Protein AF-A0A951HLA4-F1 (afdb_monomer)

Radius of gyration: 20.15 Å; Cα contacts (8 Å, |Δi|>4): 108; chains: 1; bounding box: 54×38×59 Å

Structure (mmCIF, N/CA/C/O backbone):
data_AF-A0A951HLA4-F1
#
_entry.id   AF-A0A951HLA4-F1
#
loop_
_atom_site.group_PDB
_atom_site.id
_atom_site.type_symbol
_atom_site.label_atom_id
_atom_site.label_alt_id
_atom_site.label_comp_id
_atom_site.label_asym_id
_atom_site.label_entity_id
_atom_site.label_seq_id
_atom_site.pdbx_PDB_ins_code
_atom_site.Cartn_x
_atom_site.Cartn_y
_atom_site.Cartn_z
_atom_site.occupancy
_atom_site.B_iso_or_equiv
_atom_site.auth_seq_id
_atom_site.auth_comp_id
_atom_site.auth_as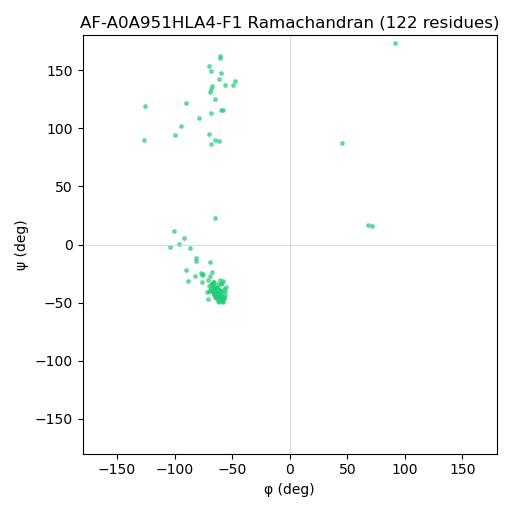ym_id
_atom_site.auth_atom_id
_atom_site.pdbx_PDB_model_num
ATOM 1 N N . MET A 1 1 ? 41.192 -30.508 39.787 1.00 38.50 1 MET A N 1
ATOM 2 C CA . MET A 1 1 ? 39.768 -30.824 39.554 1.00 38.50 1 MET A CA 1
ATOM 3 C C . MET A 1 1 ? 39.017 -29.510 39.496 1.00 38.50 1 MET A C 1
ATOM 5 O O . MET A 1 1 ? 39.156 -28.707 40.408 1.00 38.50 1 MET A O 1
ATOM 9 N N . VAL A 1 2 ? 38.355 -29.254 38.372 1.00 39.84 2 VAL A N 1
ATOM 10 C CA . VAL A 1 2 ? 37.616 -28.022 38.082 1.00 39.84 2 VAL A CA 1
ATOM 11 C C . VAL A 1 2 ? 36.183 -28.221 38.563 1.00 39.84 2 VAL A C 1
ATOM 13 O O . VAL A 1 2 ? 35.523 -29.140 38.092 1.00 39.84 2 VAL A O 1
ATOM 16 N N . SER A 1 3 ? 35.711 -27.364 39.465 1.00 41.06 3 SER A N 1
ATOM 17 C CA . SER A 1 3 ? 34.293 -27.267 39.817 1.00 41.06 3 SER A CA 1
ATOM 18 C C . SER A 1 3 ? 33.868 -25.813 39.666 1.00 41.06 3 SER A C 1
ATOM 20 O O . SER A 1 3 ? 34.002 -25.012 40.586 1.00 41.06 3 SER A O 1
ATOM 22 N N . ALA A 1 4 ? 33.404 -25.468 38.465 1.00 47.66 4 ALA A N 1
ATOM 23 C CA . ALA A 1 4 ? 32.672 -24.237 38.219 1.00 47.66 4 ALA A CA 1
ATOM 24 C C . ALA A 1 4 ? 31.231 -24.453 38.694 1.00 47.66 4 ALA A C 1
ATOM 26 O O . ALA A 1 4 ? 30.481 -25.230 38.104 1.00 47.66 4 ALA A O 1
ATOM 27 N N . ALA A 1 5 ? 30.869 -23.804 39.798 1.00 52.72 5 ALA A N 1
ATOM 28 C CA . ALA A 1 5 ? 29.489 -23.729 40.242 1.00 52.72 5 ALA A CA 1
ATOM 29 C C . ALA A 1 5 ? 28.693 -22.847 39.270 1.00 52.72 5 ALA A C 1
ATOM 31 O O . ALA A 1 5 ? 29.115 -21.754 38.892 1.00 52.72 5 ALA A O 1
ATOM 32 N N . VAL A 1 6 ? 27.551 -23.380 38.852 1.00 48.81 6 VAL A N 1
ATOM 33 C CA . VAL A 1 6 ? 26.593 -22.793 37.920 1.00 48.81 6 VAL A CA 1
ATOM 34 C C . VAL A 1 6 ? 26.077 -21.458 38.465 1.00 48.81 6 VAL A C 1
ATOM 36 O O . VAL A 1 6 ? 25.383 -21.414 39.479 1.00 48.81 6 VAL A O 1
ATOM 39 N N . LEU A 1 7 ? 26.384 -20.369 37.759 1.00 47.81 7 LEU A N 1
ATOM 40 C CA . LEU A 1 7 ? 25.666 -19.101 37.872 1.00 47.81 7 LEU A CA 1
ATOM 41 C C . LEU A 1 7 ? 24.268 -19.289 37.268 1.00 47.81 7 LEU A C 1
ATOM 43 O O . LEU A 1 7 ? 24.073 -19.175 36.059 1.00 47.81 7 LEU A O 1
ATOM 47 N N . LEU A 1 8 ? 23.288 -19.587 38.121 1.00 49.38 8 LEU A N 1
ATOM 48 C CA . LEU A 1 8 ? 21.872 -19.380 37.824 1.00 49.38 8 LEU A CA 1
ATOM 49 C C . LEU A 1 8 ? 21.629 -17.867 37.757 1.00 49.38 8 LEU A C 1
ATOM 51 O O . LEU A 1 8 ? 21.295 -17.232 38.756 1.00 49.38 8 LEU A O 1
ATOM 55 N N . ALA A 1 9 ? 21.847 -17.281 36.580 1.00 50.91 9 ALA A N 1
ATOM 56 C CA . ALA A 1 9 ? 21.386 -15.932 36.297 1.00 50.91 9 ALA A CA 1
ATOM 57 C C . ALA A 1 9 ? 19.842 -15.931 36.307 1.00 50.91 9 ALA A C 1
ATOM 59 O O . ALA A 1 9 ? 19.228 -16.731 35.591 1.00 50.91 9 ALA A O 1
ATOM 60 N N . PRO A 1 10 ? 19.197 -15.075 37.115 1.00 48.47 10 PRO A N 1
ATOM 61 C CA . PRO A 1 10 ? 17.752 -14.958 37.135 1.00 48.47 10 PRO A CA 1
ATOM 62 C C . PRO A 1 10 ? 17.283 -14.342 35.816 1.00 48.47 10 PRO A C 1
ATOM 64 O O . PRO A 1 10 ? 17.844 -13.355 35.354 1.00 48.47 10 PRO A O 1
ATOM 67 N N . GLY A 1 11 ? 16.248 -14.950 35.234 1.00 42.62 11 GLY A N 1
ATOM 68 C CA . GLY A 1 11 ? 15.318 -14.323 34.299 1.00 42.62 11 GLY A CA 1
ATOM 69 C C . GLY A 1 11 ? 15.951 -13.469 33.207 1.00 42.62 11 GLY A C 1
ATOM 70 O O . GLY A 1 11 ? 16.015 -12.248 33.328 1.00 42.62 11 GLY A O 1
ATOM 71 N N . CYS A 1 12 ? 16.312 -14.102 32.089 1.00 53.00 12 CYS A N 1
ATOM 72 C CA . CYS A 1 12 ? 16.464 -13.408 30.817 1.00 53.00 12 CYS A CA 1
ATOM 73 C C . CYS A 1 12 ? 15.101 -12.801 30.438 1.00 53.00 12 CYS A C 1
ATOM 75 O O . CYS A 1 12 ? 14.255 -13.439 29.812 1.00 53.00 12 CYS A O 1
ATOM 77 N N . GLY A 1 13 ? 14.867 -11.575 30.904 1.00 47.09 13 GLY A N 1
ATOM 78 C CA . GLY A 1 13 ? 13.813 -10.697 30.436 1.00 47.09 13 GLY A CA 1
ATOM 79 C C . GLY A 1 13 ? 14.097 -10.327 28.987 1.00 47.09 13 GLY A C 1
ATOM 80 O O . GLY A 1 13 ? 14.788 -9.355 28.711 1.00 47.09 13 GLY A O 1
ATOM 81 N N . GLY A 1 14 ? 13.585 -11.132 28.061 1.00 44.69 14 GLY A N 1
ATOM 82 C CA . GLY A 1 14 ? 13.465 -10.788 26.649 1.00 44.69 14 GLY A CA 1
ATOM 83 C C . GLY A 1 14 ? 12.034 -10.348 26.389 1.00 44.69 14 GLY A C 1
ATOM 84 O O . GLY A 1 14 ? 11.154 -11.189 26.221 1.00 44.69 14 GLY A O 1
ATOM 85 N N . GLY A 1 15 ? 11.806 -9.037 26.451 1.00 41.22 15 GLY A N 1
ATOM 86 C CA . GLY A 1 15 ? 10.499 -8.390 26.449 1.00 41.22 15 GLY A CA 1
ATOM 87 C C . GLY A 1 15 ? 9.524 -8.884 25.379 1.00 41.22 15 GLY A C 1
ATOM 88 O O . GLY A 1 15 ? 9.855 -9.114 24.218 1.00 41.22 15 GLY A O 1
ATOM 89 N N . SER A 1 16 ? 8.268 -8.977 25.805 1.00 42.41 16 SER A N 1
ATOM 90 C 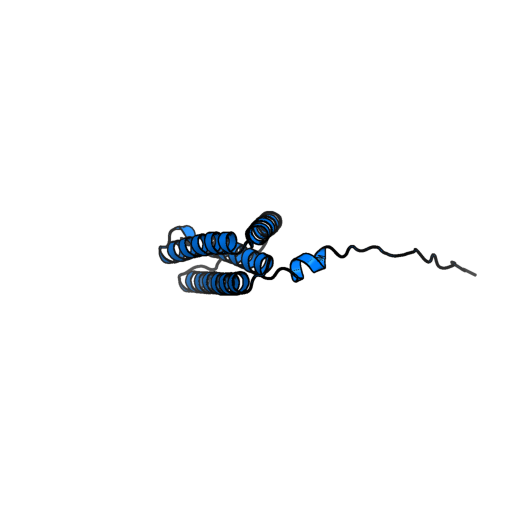CA . SER A 1 16 ? 7.062 -9.310 25.043 1.00 42.41 16 SER A CA 1
ATOM 91 C C . SER A 1 16 ? 6.685 -8.279 23.953 1.00 42.41 16 SER A C 1
ATOM 93 O O . SER A 1 16 ? 5.527 -8.212 23.539 1.00 42.41 16 SER A O 1
ATOM 95 N N . GLU A 1 17 ? 7.620 -7.471 23.460 1.00 45.66 17 GLU A N 1
ATOM 96 C CA . GLU A 1 17 ? 7.326 -6.356 22.547 1.00 45.66 17 GLU A CA 1
ATOM 97 C C . GLU A 1 17 ? 7.045 -6.830 21.111 1.00 45.66 17 GLU A C 1
ATOM 99 O O . GLU A 1 17 ? 6.238 -6.235 20.400 1.00 45.66 17 GLU A O 1
ATOM 104 N N . ASN A 1 18 ? 7.578 -7.988 20.707 1.00 43.44 18 ASN A N 1
ATOM 105 C CA . ASN A 1 18 ? 7.338 -8.539 19.366 1.00 43.44 18 ASN A CA 1
ATOM 106 C C . ASN A 1 18 ? 6.002 -9.289 19.206 1.00 43.44 18 ASN A C 1
ATOM 108 O O . ASN A 1 18 ? 5.594 -9.575 18.080 1.00 43.44 18 ASN A O 1
ATOM 112 N N . LYS A 1 19 ? 5.278 -9.593 20.294 1.00 43.66 19 LYS A N 1
ATOM 113 C CA . LYS A 1 19 ? 3.939 -10.207 20.185 1.00 43.66 19 LYS A CA 1
ATOM 114 C C . LYS A 1 19 ? 2.861 -9.195 19.787 1.00 43.66 19 LYS A C 1
ATOM 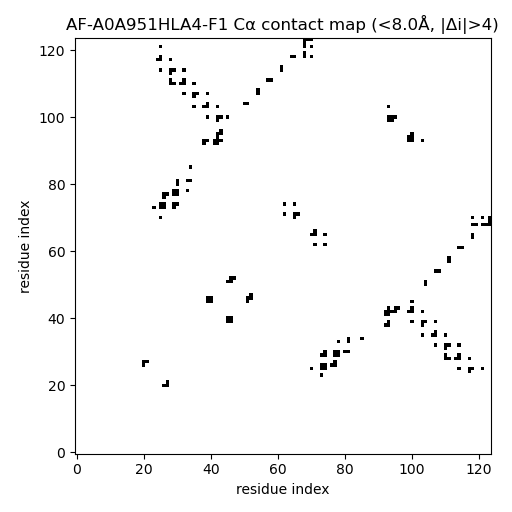116 O O . LYS A 1 19 ? 1.872 -9.589 19.175 1.00 43.66 19 LYS A O 1
ATOM 121 N N . ALA A 1 20 ? 3.066 -7.905 20.062 1.00 49.22 20 ALA A N 1
ATOM 122 C CA . ALA A 1 20 ? 2.096 -6.856 19.751 1.00 49.22 20 ALA A CA 1
ATOM 123 C C . ALA A 1 20 ? 1.940 -6.626 18.235 1.00 49.22 20 ALA A C 1
ATOM 125 O O . ALA A 1 20 ? 0.826 -6.478 17.743 1.00 49.22 20 ALA A O 1
ATOM 126 N N . ALA A 1 21 ? 3.032 -6.697 17.463 1.00 45.06 21 ALA A N 1
ATOM 127 C CA . ALA A 1 21 ? 2.977 -6.593 16.000 1.00 45.06 21 ALA A CA 1
ATOM 128 C C . ALA A 1 21 ? 2.312 -7.816 15.333 1.00 45.06 21 ALA A C 1
ATOM 130 O O . ALA A 1 21 ? 1.724 -7.701 14.259 1.00 45.06 21 ALA A O 1
ATOM 131 N N . ALA A 1 22 ? 2.363 -8.993 15.971 1.00 51.16 22 ALA A N 1
ATOM 132 C CA . ALA A 1 22 ? 1.615 -10.166 15.522 1.00 51.16 22 ALA A CA 1
ATOM 133 C C . ALA A 1 22 ? 0.112 -10.074 15.854 1.00 51.16 22 ALA A C 1
ATOM 135 O O . ALA A 1 22 ? -0.690 -10.702 15.154 1.00 51.16 22 ALA A O 1
ATOM 136 N N . ALA A 1 23 ? -0.250 -9.301 16.884 1.00 70.00 23 ALA A N 1
ATOM 137 C CA . ALA A 1 23 ? -1.611 -9.160 17.392 1.00 70.00 23 ALA A CA 1
ATOM 138 C C . ALA A 1 23 ? -2.470 -8.161 16.601 1.00 70.00 23 ALA A C 1
ATOM 140 O O . ALA A 1 23 ? -3.678 -8.351 16.547 1.00 70.00 23 ALA A O 1
ATOM 141 N N . ASP A 1 24 ? -1.877 -7.154 15.951 1.00 91.00 24 ASP A N 1
ATOM 142 C CA . ASP A 1 24 ? -2.624 -6.152 15.179 1.00 91.00 24 ASP A CA 1
ATOM 143 C C . ASP A 1 24 ? -2.716 -6.537 13.681 1.00 91.00 24 ASP A C 1
ATOM 145 O O . ASP A 1 24 ? -1.740 -6.392 12.927 1.00 91.00 24 ASP A O 1
ATOM 149 N N . PRO A 1 25 ? -3.869 -7.060 13.209 1.00 94.56 25 PRO A N 1
ATOM 150 C CA . PRO A 1 25 ? -4.042 -7.437 11.810 1.00 94.56 25 PRO A CA 1
ATOM 151 C C . PRO A 1 25 ? -4.017 -6.234 10.862 1.00 94.56 25 PRO A C 1
ATOM 153 O O . PRO A 1 25 ? -3.495 -6.377 9.755 1.00 94.56 25 PRO A O 1
ATOM 156 N N . VAL A 1 26 ? -4.510 -5.067 11.288 1.00 97.00 26 VAL A N 1
ATOM 157 C CA . VAL A 1 26 ? -4.566 -3.857 10.459 1.00 97.00 26 VAL A CA 1
ATOM 158 C C . VAL A 1 26 ? -3.164 -3.298 10.249 1.00 97.00 26 VAL A C 1
ATOM 160 O O . VAL A 1 26 ? -2.769 -3.045 9.110 1.00 97.00 26 VAL A O 1
ATOM 163 N N . ARG A 1 27 ? -2.362 -3.189 11.316 1.00 96.44 27 ARG A N 1
ATOM 164 C CA . ARG A 1 27 ? -0.960 -2.748 11.225 1.00 96.44 27 ARG A CA 1
ATOM 165 C C . ARG A 1 27 ? -0.160 -3.640 10.280 1.00 96.44 27 ARG A C 1
ATOM 167 O O . ARG A 1 27 ? 0.540 -3.148 9.397 1.00 96.44 27 ARG A O 1
ATOM 174 N N . ARG A 1 28 ? -0.297 -4.963 10.402 1.00 96.00 28 ARG A N 1
ATOM 175 C CA . ARG A 1 28 ? 0.394 -5.924 9.527 1.00 96.00 28 ARG A CA 1
ATOM 176 C C . ARG A 1 28 ? -0.056 -5.826 8.068 1.00 96.00 28 ARG A C 1
ATOM 178 O O . ARG A 1 28 ? 0.794 -5.869 7.178 1.00 96.00 28 ARG A O 1
ATOM 185 N N . ALA A 1 29 ? -1.357 -5.715 7.808 1.00 97.88 29 ALA A N 1
ATOM 186 C CA . ALA A 1 29 ? -1.868 -5.574 6.447 1.00 97.88 29 ALA A CA 1
ATOM 187 C C . ALA A 1 29 ? -1.423 -4.241 5.818 1.00 97.88 29 ALA A C 1
ATOM 189 O O . ALA A 1 29 ? -0.953 -4.223 4.681 1.00 97.88 29 ALA A O 1
ATOM 190 N N . SER A 1 30 ? -1.458 -3.150 6.590 1.00 98.31 30 SER A N 1
ATOM 191 C CA . SER A 1 30 ? -0.972 -1.834 6.165 1.00 98.31 30 SER A CA 1
ATOM 192 C C . SER A 1 30 ? 0.534 -1.839 5.898 1.00 98.31 30 SER A C 1
ATOM 194 O O . SER A 1 30 ? 0.994 -1.249 4.926 1.00 98.31 30 SER A O 1
ATOM 196 N N . PHE A 1 31 ? 1.327 -2.531 6.715 1.00 97.44 31 PHE A N 1
ATOM 197 C CA . PHE A 1 31 ? 2.762 -2.677 6.473 1.00 97.44 31 PHE A CA 1
ATOM 198 C C . PHE A 1 31 ? 3.027 -3.372 5.131 1.00 97.44 31 PHE A C 1
ATOM 200 O O . PHE A 1 31 ? 3.831 -2.912 4.321 1.00 97.44 31 PHE A O 1
ATOM 207 N N . ARG A 1 32 ? 2.315 -4.474 4.870 1.00 97.56 32 ARG A N 1
ATOM 208 C CA . ARG A 1 32 ? 2.456 -5.236 3.624 1.00 97.56 32 ARG A CA 1
ATOM 209 C C . ARG A 1 32 ? 2.027 -4.433 2.400 1.00 97.56 32 ARG A C 1
ATOM 211 O O . ARG A 1 32 ? 2.694 -4.524 1.373 1.00 97.56 32 ARG A O 1
ATOM 218 N N . SER A 1 33 ? 0.957 -3.643 2.494 1.00 98.56 33 SER A N 1
ATOM 219 C CA . SER A 1 33 ? 0.511 -2.805 1.376 1.00 98.56 33 SER A CA 1
ATOM 220 C C . SER A 1 33 ? 1.521 -1.703 1.049 1.00 98.56 33 SER A C 1
ATOM 222 O O . SER A 1 33 ? 1.805 -1.481 -0.128 1.00 98.56 33 SER A O 1
ATOM 224 N N . LEU A 1 34 ? 2.147 -1.083 2.058 1.00 98.31 34 LEU A N 1
ATOM 225 C CA . LEU A 1 34 ? 3.233 -0.115 1.861 1.00 98.31 34 LEU A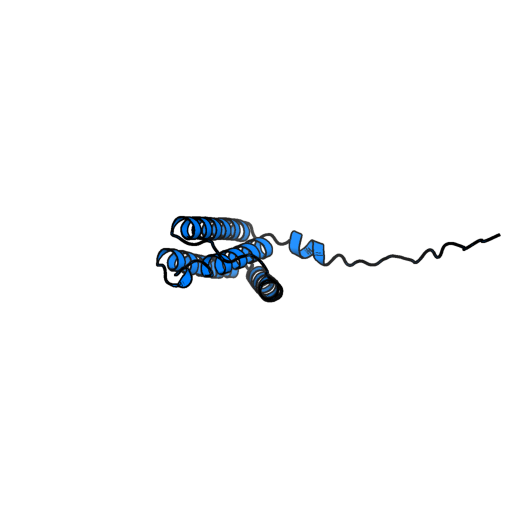 CA 1
ATOM 226 C C . LEU A 1 34 ? 4.458 -0.758 1.199 1.00 98.31 34 LEU A C 1
ATOM 228 O O . LEU A 1 34 ? 4.989 -0.215 0.229 1.00 98.31 34 LEU A O 1
ATOM 232 N N . ALA A 1 35 ? 4.862 -1.940 1.669 1.00 97.38 35 ALA A N 1
ATOM 233 C CA . ALA A 1 35 ? 5.984 -2.676 1.097 1.00 97.38 35 ALA A CA 1
ATOM 234 C C . ALA A 1 35 ? 5.739 -3.096 -0.364 1.00 97.38 35 ALA A C 1
ATOM 236 O O . ALA A 1 35 ? 6.672 -3.067 -1.171 1.00 97.38 35 ALA A O 1
ATOM 237 N N . ALA A 1 36 ? 4.505 -3.484 -0.707 1.00 98.00 36 ALA A N 1
ATOM 238 C CA . ALA A 1 36 ? 4.108 -3.844 -2.068 1.00 98.00 36 ALA A CA 1
ATOM 239 C C . ALA A 1 36 ? 4.019 -2.617 -2.989 1.00 98.00 36 ALA A C 1
ATOM 241 O O . ALA A 1 36 ? 4.502 -2.664 -4.119 1.00 98.00 36 ALA A O 1
ATOM 242 N N . ARG A 1 37 ? 3.482 -1.492 -2.496 1.00 98.19 37 ARG A N 1
ATOM 243 C CA . ARG A 1 37 ? 3.465 -0.211 -3.218 1.00 98.19 37 ARG A CA 1
ATOM 244 C C . ARG A 1 37 ? 4.876 0.236 -3.588 1.00 98.19 37 ARG A C 1
ATOM 246 O O . ARG A 1 37 ? 5.137 0.585 -4.737 1.00 98.19 37 ARG A O 1
ATOM 253 N N . ASP A 1 38 ? 5.787 0.228 -2.621 1.00 97.25 38 ASP A N 1
ATOM 254 C CA . ASP A 1 38 ? 7.150 0.698 -2.852 1.00 97.25 38 ASP A CA 1
ATOM 255 C C . ASP A 1 38 ? 7.907 -0.241 -3.799 1.00 97.25 38 ASP A C 1
ATOM 257 O O . ASP A 1 38 ? 8.645 0.239 -4.657 1.00 97.25 38 ASP A O 1
ATOM 261 N N . PHE A 1 39 ? 7.648 -1.554 -3.742 1.00 97.31 39 PHE A N 1
ATOM 262 C CA . PHE A 1 39 ? 8.159 -2.493 -4.742 1.00 97.31 39 PHE A CA 1
ATOM 263 C C . PHE A 1 39 ? 7.593 -2.215 -6.144 1.00 97.31 39 PHE A C 1
ATOM 265 O O . PHE A 1 39 ? 8.364 -2.128 -7.100 1.00 97.31 39 PHE A O 1
ATOM 272 N N . LEU A 1 40 ? 6.280 -1.994 -6.282 1.00 97.75 40 LEU A N 1
ATOM 273 C CA . LEU A 1 40 ? 5.643 -1.612 -7.550 1.00 97.75 40 LEU A CA 1
ATOM 274 C C . LEU A 1 40 ? 6.273 -0.347 -8.149 1.00 97.75 40 LEU A C 1
ATOM 276 O O . LEU A 1 40 ? 6.455 -0.250 -9.362 1.00 97.75 40 LEU A O 1
ATOM 280 N N . PHE A 1 41 ? 6.662 0.609 -7.307 1.00 96.94 41 PHE A N 1
ATOM 281 C CA . PHE A 1 41 ? 7.352 1.825 -7.734 1.00 96.94 41 PHE A CA 1
ATOM 282 C C . PHE A 1 41 ? 8.777 1.603 -8.246 1.00 96.94 41 PHE A C 1
ATOM 284 O O . PHE A 1 41 ? 9.317 2.500 -8.890 1.00 96.94 41 PHE A O 1
ATOM 291 N N . THR A 1 42 ? 9.381 0.440 -7.997 1.00 96.56 42 THR A N 1
ATOM 292 C CA . THR A 1 42 ? 10.667 0.067 -8.609 1.00 96.56 42 THR A CA 1
ATOM 293 C C . THR A 1 42 ? 10.509 -0.489 -10.026 1.00 96.56 42 THR A C 1
ATOM 295 O O . THR A 1 42 ? 11.497 -0.577 -10.752 1.00 96.56 42 THR A O 1
ATOM 298 N N . CYS A 1 43 ? 9.291 -0.853 -10.449 1.00 96.75 43 CYS A N 1
ATOM 299 C CA . CYS A 1 43 ? 9.034 -1.275 -11.824 1.00 96.75 43 CYS A CA 1
ATOM 300 C C . CYS A 1 43 ? 9.180 -0.091 -12.793 1.00 96.75 43 CYS A C 1
ATOM 302 O O . CYS A 1 43 ? 8.862 1.052 -12.458 1.00 96.75 43 CYS A O 1
ATOM 304 N N . GLY A 1 44 ? 9.601 -0.364 -14.031 1.00 94.19 44 GLY A N 1
ATOM 305 C CA . GLY A 1 44 ? 9.744 0.662 -15.070 1.00 94.19 44 GLY A CA 1
ATOM 306 C C . GLY A 1 44 ? 8.434 1.417 -15.342 1.00 94.19 44 GLY A C 1
ATOM 307 O O . GLY A 1 44 ? 7.450 0.828 -15.797 1.00 94.19 44 GLY A O 1
ATOM 308 N N . GLY A 1 45 ? 8.421 2.725 -15.060 1.00 91.38 45 GLY A N 1
ATOM 309 C CA . GLY A 1 45 ? 7.231 3.579 -15.179 1.00 91.38 45 GLY A CA 1
ATOM 310 C C . GLY A 1 45 ? 6.130 3.267 -14.155 1.00 91.38 45 GLY A C 1
ATOM 311 O O . GLY A 1 45 ? 4.965 3.607 -14.364 1.00 91.38 45 GLY A O 1
ATOM 312 N N . GLY A 1 46 ? 6.461 2.539 -13.082 1.00 93.94 46 GLY A N 1
ATOM 313 C CA . GLY A 1 46 ? 5.489 2.026 -12.122 1.00 93.94 46 GLY A CA 1
ATOM 314 C C . GLY A 1 46 ? 4.677 3.124 -11.437 1.00 93.94 46 GLY A C 1
ATOM 315 O O . GLY A 1 46 ? 3.496 2.912 -11.184 1.00 93.94 46 GLY A O 1
ATOM 316 N N . ARG A 1 47 ? 5.261 4.302 -11.181 1.00 95.00 47 ARG A N 1
ATOM 317 C CA . ARG A 1 47 ? 4.591 5.431 -10.505 1.00 95.00 47 ARG A CA 1
ATOM 318 C C . ARG A 1 47 ? 3.623 6.184 -11.420 1.00 95.00 47 ARG A C 1
ATOM 320 O O . ARG A 1 47 ? 2.611 6.697 -10.951 1.00 95.00 47 ARG A O 1
ATOM 327 N N . GLU A 1 48 ? 3.922 6.253 -12.711 1.00 95.12 48 GLU A N 1
ATOM 328 C CA . GLU A 1 48 ? 3.245 7.118 -13.683 1.00 95.12 48 GLU A CA 1
ATOM 329 C C . GLU A 1 48 ? 2.040 6.431 -14.349 1.00 95.12 48 GLU A C 1
ATOM 331 O O . GLU A 1 48 ? 1.115 7.086 -14.855 1.00 95.12 48 GLU A O 1
ATOM 336 N N . ARG A 1 49 ? 2.025 5.095 -14.338 1.00 96.88 49 ARG A N 1
ATOM 337 C CA . ARG A 1 49 ? 0.969 4.282 -14.950 1.00 96.88 49 ARG A CA 1
ATOM 338 C C . ARG A 1 49 ? -0.397 4.531 -14.313 1.00 96.88 49 ARG A C 1
ATOM 340 O O . ARG A 1 49 ? -0.534 4.758 -13.109 1.00 96.88 49 ARG A O 1
ATOM 347 N N . ILE A 1 50 ? -1.431 4.515 -15.154 1.00 97.44 50 ILE A N 1
ATOM 348 C CA . ILE A 1 50 ? -2.801 4.836 -14.739 1.00 97.44 50 ILE A CA 1
ATOM 349 C C . ILE A 1 50 ? -3.361 3.779 -13.785 1.00 97.44 50 ILE A C 1
ATOM 351 O O . ILE A 1 50 ? -4.065 4.114 -12.837 1.00 97.44 50 ILE A O 1
ATOM 355 N N . GLU A 1 51 ? -3.005 2.512 -13.981 1.00 97.56 51 GLU A N 1
ATOM 356 C CA . GLU A 1 51 ? -3.447 1.423 -13.118 1.00 97.56 51 GLU A CA 1
ATOM 357 C C . GLU A 1 51 ? -2.859 1.546 -11.710 1.00 97.56 51 GLU A C 1
ATOM 359 O O . GLU A 1 51 ? -3.571 1.319 -10.735 1.00 97.56 51 GLU A O 1
ATOM 364 N N . THR A 1 52 ? -1.604 1.991 -11.590 1.00 98.12 52 THR A N 1
ATOM 365 C CA . THR A 1 52 ? -1.001 2.289 -10.285 1.00 98.12 52 THR A CA 1
ATOM 366 C C . THR A 1 52 ? -1.728 3.437 -9.592 1.00 98.12 52 THR A C 1
ATOM 368 O O . THR A 1 52 ? -2.049 3.323 -8.412 1.00 98.12 52 THR A O 1
ATOM 371 N N . ARG A 1 53 ? -2.043 4.522 -10.315 1.00 98.00 53 ARG A N 1
ATOM 372 C CA . ARG A 1 53 ? -2.783 5.669 -9.759 1.00 98.00 53 ARG A CA 1
ATOM 373 C C . ARG A 1 53 ? -4.130 5.259 -9.161 1.00 98.00 53 ARG A C 1
ATOM 375 O O . ARG A 1 53 ? -4.414 5.637 -8.031 1.00 98.00 53 ARG A O 1
ATOM 382 N N . ARG A 1 54 ? -4.885 4.393 -9.844 1.00 98.31 54 ARG A N 1
ATOM 383 C CA . ARG A 1 54 ? -6.152 3.845 -9.321 1.00 98.31 54 ARG A CA 1
ATOM 384 C C . ARG A 1 54 ? -5.969 3.075 -8.010 1.00 98.31 54 ARG A C 1
ATOM 386 O O . ARG A 1 54 ? -6.784 3.197 -7.103 1.00 98.31 54 ARG A O 1
ATOM 393 N N . GLN A 1 55 ? -4.892 2.298 -7.876 1.00 98.38 55 GLN A N 1
ATOM 394 C CA . GLN A 1 55 ? -4.610 1.593 -6.619 1.00 98.38 55 GLN A CA 1
ATOM 395 C C . GLN A 1 55 ? -4.176 2.550 -5.496 1.00 98.38 55 GLN A C 1
ATOM 397 O O . GLN A 1 55 ? -4.469 2.298 -4.330 1.00 98.38 55 GLN A O 1
ATOM 402 N N . LEU A 1 56 ? -3.521 3.670 -5.819 1.00 98.50 56 LEU A N 1
ATOM 403 C CA . LEU A 1 56 ? -3.197 4.710 -4.834 1.00 98.50 56 LEU A CA 1
ATOM 404 C C . LEU A 1 56 ? -4.446 5.460 -4.354 1.00 98.50 56 LEU A C 1
ATOM 406 O O . LEU A 1 56 ? -4.566 5.722 -3.159 1.00 98.50 56 LEU A O 1
ATOM 410 N N . GLU A 1 57 ? -5.387 5.755 -5.251 1.00 98.56 57 GLU A N 1
ATOM 411 C CA . GLU A 1 57 ? -6.701 6.313 -4.898 1.00 98.56 57 GLU A CA 1
ATOM 412 C C . GLU A 1 57 ? -7.444 5.374 -3.940 1.00 98.56 57 GLU A C 1
ATOM 414 O O . GLU A 1 57 ? -7.865 5.790 -2.859 1.00 98.56 57 GLU A O 1
ATOM 419 N N . ARG A 1 58 ? -7.482 4.078 -4.274 1.00 98.56 58 ARG A N 1
ATOM 420 C CA . ARG A 1 58 ? -8.045 3.031 -3.416 1.00 98.56 58 ARG A CA 1
ATOM 421 C C . ARG A 1 58 ? -7.350 2.949 -2.054 1.00 98.56 58 ARG A C 1
ATOM 423 O O . ARG A 1 58 ? -8.005 2.804 -1.027 1.00 98.56 58 ARG A O 1
ATOM 430 N N . MET A 1 59 ? -6.023 3.052 -2.009 1.00 98.62 59 MET A N 1
ATOM 431 C CA . MET A 1 59 ? -5.286 3.092 -0.744 1.00 98.62 59 MET A CA 1
ATOM 432 C C . MET A 1 59 ? -5.701 4.305 0.109 1.00 98.62 59 MET A C 1
ATOM 434 O O . MET A 1 59 ? -5.876 4.159 1.316 1.00 98.62 59 MET A O 1
ATOM 438 N N . GLY A 1 60 ? -5.921 5.474 -0.504 1.00 98.56 60 GLY A N 1
ATOM 439 C CA . GLY A 1 60 ? -6.433 6.666 0.181 1.00 98.56 60 GLY A CA 1
ATOM 440 C C . GLY A 1 60 ? -7.878 6.524 0.680 1.00 98.56 60 GLY A C 1
ATOM 441 O O . GLY A 1 60 ? -8.216 7.023 1.753 1.00 98.56 60 GLY A O 1
ATOM 442 N N . GLU A 1 61 ? -8.737 5.811 -0.052 1.00 98.62 61 GLU A N 1
ATOM 443 C CA . GLU A 1 61 ? -10.068 5.401 0.424 1.00 98.62 61 GLU A CA 1
ATOM 444 C C . GLU A 1 61 ? -9.979 4.504 1.661 1.00 98.62 61 GLU A C 1
ATOM 446 O O . GLU A 1 61 ? -10.675 4.750 2.644 1.00 98.62 61 GLU A O 1
ATOM 451 N N . LEU A 1 62 ? -9.076 3.521 1.658 1.00 98.69 62 LEU A N 1
ATOM 452 C CA . LEU A 1 62 ? -8.866 2.645 2.812 1.00 98.69 62 LEU A CA 1
ATOM 453 C C . LEU A 1 62 ? -8.307 3.391 4.026 1.00 98.69 62 LEU A C 1
ATOM 455 O O . LEU A 1 62 ? -8.662 3.054 5.151 1.00 98.69 62 LEU A O 1
ATOM 459 N N . THR A 1 63 ? -7.487 4.426 3.828 1.00 98.56 63 THR A N 1
ATOM 460 C CA . THR A 1 63 ? -7.055 5.301 4.927 1.00 98.56 63 THR A CA 1
ATOM 461 C C . THR A 1 63 ? -8.236 6.027 5.571 1.00 98.56 63 THR A C 1
ATOM 463 O O . THR A 1 63 ? -8.315 6.067 6.796 1.00 98.56 63 THR A O 1
ATOM 466 N N . ARG A 1 64 ? -9.181 6.545 4.776 1.00 98.50 64 ARG A N 1
ATOM 467 C CA . ARG A 1 64 ? -10.409 7.167 5.306 1.00 98.50 64 ARG A CA 1
ATOM 468 C C . ARG A 1 64 ? -11.289 6.151 6.032 1.00 98.50 64 ARG A C 1
ATOM 470 O O . ARG A 1 64 ? -11.730 6.412 7.142 1.00 98.50 64 ARG A O 1
ATOM 477 N N . PHE A 1 65 ? -11.466 4.964 5.455 1.00 98.06 65 PHE A N 1
ATOM 478 C CA . PHE A 1 65 ? -12.234 3.894 6.092 1.00 98.06 65 PHE A CA 1
ATOM 479 C C . PHE A 1 65 ? -11.611 3.428 7.419 1.00 98.06 65 PHE A C 1
ATOM 481 O O . PHE A 1 65 ? -12.324 3.156 8.383 1.00 98.06 65 PHE A O 1
ATOM 488 N N . ALA A 1 66 ? -10.279 3.368 7.504 1.00 97.88 66 ALA A N 1
ATOM 489 C CA . ALA A 1 66 ? -9.580 3.076 8.752 1.00 97.88 66 ALA A CA 1
ATOM 490 C C . ALA A 1 66 ? -9.807 4.160 9.814 1.00 97.88 66 ALA A C 1
ATOM 492 O O . ALA A 1 66 ? -9.948 3.823 10.987 1.00 97.88 66 ALA A O 1
ATOM 493 N N . ASP A 1 67 ? -9.861 5.433 9.416 1.00 97.81 67 ASP A N 1
ATOM 494 C CA . ASP A 1 67 ? -10.176 6.546 10.318 1.00 97.81 67 ASP A CA 1
ATOM 495 C C . ASP A 1 67 ? -11.580 6.398 10.915 1.00 97.81 67 ASP A C 1
ATOM 497 O O . ASP A 1 67 ? -11.743 6.376 12.133 1.00 97.81 67 ASP A O 1
ATOM 501 N N . GLU A 1 68 ? -12.580 6.153 10.062 1.00 97.12 68 GLU A N 1
ATOM 502 C CA . GLU A 1 68 ? -13.972 5.912 10.469 1.00 97.12 68 GLU A CA 1
ATOM 503 C C . GLU A 1 68 ? -14.113 4.717 11.425 1.00 97.12 68 GLU A C 1
ATOM 505 O O . GLU A 1 68 ? -14.986 4.698 12.292 1.00 97.12 68 GLU A O 1
ATOM 510 N N . LYS A 1 69 ? -13.244 3.711 11.283 1.00 96.44 69 LYS A N 1
ATOM 511 C CA . LYS A 1 69 ? -13.196 2.520 12.142 1.00 96.44 69 LYS A CA 1
ATOM 512 C C . LYS A 1 69 ? -12.352 2.694 13.407 1.00 96.44 69 LYS A C 1
ATOM 514 O O . LYS A 1 69 ? -12.290 1.764 14.206 1.00 96.44 69 LYS A O 1
ATOM 519 N N . GLY A 1 70 ? -11.694 3.838 13.599 1.00 96.38 70 GLY A N 1
ATOM 520 C CA . GLY A 1 70 ? -10.777 4.063 14.721 1.00 96.38 70 GLY A CA 1
ATOM 521 C C . GLY A 1 70 ? -9.457 3.284 14.619 1.00 96.38 70 GLY A C 1
ATOM 522 O O . GLY A 1 70 ? -8.733 3.165 15.602 1.00 96.38 70 GLY A O 1
ATOM 523 N N . ALA A 1 71 ? -9.124 2.760 13.437 1.00 97.31 71 ALA A N 1
ATOM 524 C CA . ALA A 1 71 ? -7.920 1.973 13.167 1.00 97.31 71 ALA A CA 1
ATOM 525 C C . ALA A 1 71 ? -6.725 2.828 12.692 1.00 97.31 71 ALA A C 1
ATOM 527 O O . ALA A 1 71 ? -5.674 2.300 12.322 1.00 97.31 71 ALA A O 1
ATOM 528 N N . MET A 1 72 ? -6.861 4.159 12.684 1.00 97.50 72 MET A N 1
ATOM 529 C CA . MET A 1 72 ? -5.801 5.079 12.260 1.00 97.50 72 MET A CA 1
ATOM 530 C C . MET A 1 72 ? -4.472 4.906 13.030 1.00 97.50 72 MET A C 1
ATOM 532 O O . MET A 1 72 ? -3.422 4.920 12.379 1.00 97.50 72 MET A O 1
ATOM 536 N N . PRO A 1 73 ? -4.454 4.673 14.362 1.00 96.31 73 PRO A N 1
ATOM 537 C CA . PRO A 1 73 ? -3.203 4.415 15.081 1.00 96.31 73 PRO A CA 1
ATOM 538 C C . PRO A 1 73 ? -2.424 3.215 14.519 1.00 96.31 73 PRO A C 1
ATOM 540 O O . PRO A 1 73 ? -1.200 3.276 14.386 1.00 96.31 73 PRO A O 1
ATOM 543 N N . SER A 1 74 ? -3.120 2.151 14.105 1.00 96.12 74 SER A N 1
ATOM 544 C CA . SER A 1 74 ? -2.511 0.967 13.487 1.00 96.12 74 SER A CA 1
ATOM 545 C C . SER A 1 74 ? -1.852 1.283 12.142 1.00 96.12 74 SER A C 1
ATOM 547 O O . SER A 1 74 ? -0.746 0.805 11.873 1.00 96.12 74 SER A O 1
ATOM 549 N N . LEU A 1 75 ? -2.481 2.124 11.311 1.00 97.81 75 LEU A N 1
ATOM 550 C CA . LEU A 1 75 ? -1.903 2.594 10.042 1.00 97.81 75 LEU A CA 1
ATOM 551 C C . LEU A 1 75 ? -0.645 3.439 10.273 1.00 97.81 75 LEU A C 1
ATOM 553 O O . LEU A 1 75 ? 0.359 3.257 9.584 1.00 97.81 75 LEU A O 1
ATOM 557 N N . GLN A 1 76 ? -0.674 4.342 11.255 1.00 97.25 76 GLN A N 1
ATOM 558 C CA . GLN A 1 76 ? 0.470 5.197 11.588 1.00 97.25 76 GLN A CA 1
ATOM 559 C C . GLN A 1 76 ? 1.662 4.377 12.092 1.00 97.25 76 GLN A C 1
ATOM 561 O O . GLN A 1 76 ? 2.794 4.590 11.652 1.00 97.25 76 GLN A O 1
AT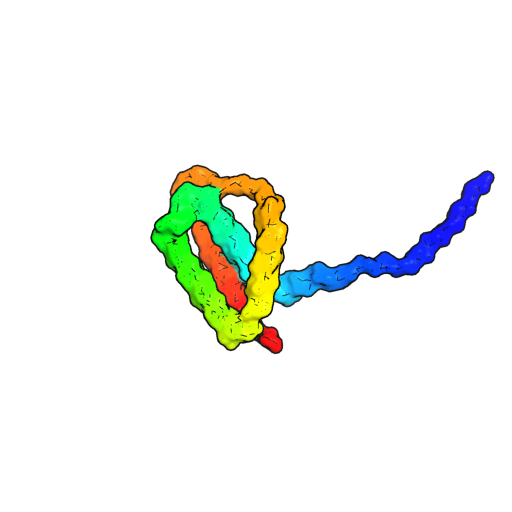OM 566 N N . LEU A 1 77 ? 1.416 3.395 12.963 1.00 96.31 77 LEU A N 1
ATOM 567 C CA . LEU A 1 77 ? 2.455 2.476 13.427 1.00 96.31 77 LEU A CA 1
ATOM 568 C C . LEU A 1 77 ? 3.040 1.657 12.272 1.00 96.31 77 LEU A C 1
ATOM 570 O O . LEU A 1 77 ? 4.258 1.553 12.162 1.00 96.31 77 LEU A O 1
ATOM 574 N N . ALA A 1 78 ? 2.200 1.145 11.369 1.00 96.75 78 ALA A N 1
ATOM 575 C CA . ALA A 1 78 ? 2.664 0.423 10.187 1.00 96.75 78 ALA A CA 1
ATOM 576 C C . ALA A 1 78 ? 3.541 1.290 9.270 1.00 96.75 78 ALA A C 1
ATOM 578 O O . ALA A 1 78 ? 4.542 0.812 8.733 1.00 96.75 78 ALA A O 1
ATOM 579 N N . ALA A 1 79 ? 3.184 2.566 9.100 1.00 96.94 79 ALA A N 1
ATOM 580 C CA . ALA A 1 79 ? 3.977 3.516 8.329 1.00 96.94 79 ALA A CA 1
ATOM 581 C C . ALA A 1 79 ? 5.348 3.771 8.970 1.00 96.94 79 ALA A C 1
ATOM 583 O O . ALA A 1 79 ? 6.352 3.795 8.257 1.00 96.94 79 ALA A O 1
ATOM 584 N N . ASN A 1 80 ? 5.408 3.893 10.299 1.00 96.00 80 ASN A N 1
ATOM 585 C CA . ASN A 1 80 ? 6.665 4.038 11.036 1.00 96.00 80 ASN A CA 1
ATOM 586 C C . ASN A 1 80 ? 7.544 2.786 10.918 1.00 96.00 80 ASN A C 1
ATOM 588 O O . ASN A 1 80 ? 8.736 2.903 10.630 1.00 96.00 80 ASN A O 1
ATOM 592 N N . ASP A 1 81 ? 6.958 1.595 11.069 1.00 94.38 81 ASP A N 1
ATOM 593 C CA . ASP A 1 81 ? 7.671 0.323 10.902 1.00 94.38 81 ASP A CA 1
ATOM 594 C C . ASP A 1 81 ? 8.275 0.208 9.504 1.00 94.38 81 ASP A C 1
ATOM 596 O O . ASP A 1 81 ? 9.452 -0.124 9.338 1.00 94.38 81 ASP A O 1
ATOM 600 N N . TRP A 1 82 ? 7.471 0.509 8.481 1.00 95.31 82 TRP A N 1
ATOM 601 C CA . TRP A 1 82 ? 7.927 0.460 7.100 1.00 95.31 82 TRP A CA 1
ATOM 602 C C . TRP A 1 82 ? 8.994 1.516 6.818 1.00 95.31 82 TRP A C 1
ATOM 604 O O . TRP A 1 82 ? 9.995 1.205 6.182 1.00 95.31 82 TRP A O 1
ATOM 614 N N . ALA A 1 83 ? 8.852 2.744 7.320 1.00 94.12 83 ALA A N 1
ATOM 615 C CA . ALA A 1 83 ? 9.869 3.784 7.164 1.00 94.12 83 ALA A CA 1
ATOM 616 C C . ALA A 1 83 ? 11.208 3.410 7.828 1.00 94.12 83 ALA A C 1
ATOM 618 O O . ALA A 1 83 ? 12.271 3.772 7.313 1.00 94.12 83 ALA A O 1
ATOM 619 N N . GLY A 1 84 ? 11.165 2.678 8.946 1.00 92.81 84 GLY A N 1
ATOM 620 C CA . GLY A 1 84 ? 12.352 2.146 9.614 1.00 92.81 84 GLY A CA 1
ATOM 621 C C . GLY A 1 84 ? 13.041 1.034 8.818 1.00 92.81 84 GLY A C 1
ATOM 622 O O . GLY A 1 84 ? 14.269 1.004 8.740 1.00 92.81 84 GLY A O 1
ATOM 623 N N . LEU A 1 85 ? 12.261 0.146 8.193 1.00 91.25 85 LEU A N 1
ATOM 624 C CA . LEU A 1 85 ? 12.780 -1.024 7.477 1.00 91.25 85 LEU A CA 1
ATOM 625 C C . LEU A 1 85 ? 13.115 -0.765 6.005 1.00 91.25 85 LEU A C 1
ATOM 627 O O . LEU A 1 85 ? 14.060 -1.361 5.497 1.00 91.25 85 LEU A O 1
ATOM 631 N N . SER A 1 86 ? 12.401 0.128 5.322 1.00 89.38 86 SER A N 1
ATOM 632 C CA . SER A 1 86 ? 12.569 0.383 3.882 1.00 89.38 86 SER A CA 1
ATOM 633 C C . SER A 1 86 ? 13.975 0.866 3.527 1.00 89.38 86 SER A C 1
ATOM 635 O O . SER A 1 86 ? 14.498 0.537 2.468 1.00 89.38 86 SER A O 1
ATOM 637 N N . ARG A 1 87 ? 14.640 1.573 4.447 1.00 84.69 87 ARG A N 1
ATOM 638 C CA . ARG A 1 87 ? 16.040 2.012 4.302 1.00 84.69 87 ARG A CA 1
ATOM 639 C C . ARG A 1 87 ? 17.042 0.855 4.306 1.00 84.69 87 ARG A C 1
ATOM 641 O O . ARG A 1 87 ? 18.158 1.013 3.823 1.00 84.69 87 ARG A O 1
ATOM 648 N N . LEU A 1 88 ? 16.662 -0.275 4.895 1.00 88.31 88 LEU A N 1
ATOM 649 C CA . LEU A 1 88 ? 17.467 -1.491 4.996 1.00 88.31 88 LEU A CA 1
ATOM 650 C C . LEU A 1 88 ? 17.005 -2.568 4.008 1.00 88.31 88 LEU A C 1
ATOM 652 O O . LEU A 1 88 ? 17.606 -3.642 3.960 1.00 88.31 88 LEU A O 1
ATOM 656 N N . ASP A 1 89 ? 15.945 -2.304 3.243 1.00 82.62 89 ASP A N 1
ATOM 657 C CA . ASP A 1 89 ? 15.384 -3.253 2.298 1.00 82.62 89 ASP A CA 1
ATOM 658 C C . ASP A 1 89 ? 16.357 -3.483 1.135 1.00 82.62 89 ASP A C 1
ATOM 660 O O . ASP A 1 89 ? 16.653 -2.586 0.348 1.00 82.62 89 ASP A O 1
ATOM 664 N N . ARG A 1 90 ? 16.884 -4.709 1.051 1.00 86.50 90 ARG A N 1
ATOM 665 C CA . ARG A 1 90 ? 17.840 -5.141 0.018 1.00 86.50 90 ARG A CA 1
ATOM 666 C C . ARG A 1 90 ? 17.183 -5.954 -1.092 1.00 86.50 90 ARG A C 1
ATOM 668 O O . ARG A 1 90 ? 17.893 -6.611 -1.856 1.00 86.50 90 ARG A O 1
ATOM 675 N N . ARG A 1 91 ? 15.847 -5.985 -1.159 1.00 87.12 91 ARG A N 1
ATOM 676 C CA . ARG A 1 91 ? 15.144 -6.697 -2.230 1.00 87.12 91 ARG A CA 1
ATOM 677 C C . ARG A 1 91 ? 15.602 -6.165 -3.595 1.00 87.12 91 ARG A C 1
ATOM 679 O O . ARG A 1 91 ? 15.750 -4.951 -3.752 1.00 87.12 91 ARG A O 1
ATOM 686 N N . PRO A 1 92 ? 15.843 -7.050 -4.581 1.00 90.19 92 PRO A N 1
ATOM 687 C CA . PRO A 1 92 ? 16.136 -6.600 -5.931 1.00 90.19 92 PRO A CA 1
ATOM 688 C C . PRO A 1 92 ? 14.951 -5.782 -6.459 1.00 90.19 92 PRO A C 1
ATOM 690 O O . PRO A 1 92 ? 13.805 -6.069 -6.093 1.00 90.19 92 PRO A O 1
ATOM 693 N N . PRO A 1 93 ? 15.201 -4.777 -7.313 1.00 90.69 93 PRO A N 1
ATOM 694 C CA . PRO A 1 93 ? 14.121 -4.046 -7.950 1.00 90.69 93 PRO A CA 1
ATOM 695 C C . PRO A 1 93 ? 13.270 -4.993 -8.799 1.00 90.69 93 PRO A C 1
ATOM 697 O O . PRO A 1 93 ? 13.695 -6.084 -9.192 1.00 90.69 93 PRO A O 1
ATOM 700 N N . CYS A 1 94 ? 12.059 -4.544 -9.094 1.00 95.25 94 CYS A N 1
ATOM 701 C CA . CYS A 1 94 ? 11.153 -5.208 -10.012 1.00 95.25 94 CYS A CA 1
ATOM 702 C C . CYS A 1 94 ? 11.855 -5.546 -11.337 1.00 95.25 94 CYS A C 1
ATOM 704 O O . CYS A 1 94 ? 12.621 -4.746 -11.883 1.00 95.25 94 CYS A O 1
ATOM 706 N N . GLY A 1 95 ? 11.598 -6.753 -11.847 1.00 94.50 95 GLY A N 1
ATOM 707 C CA . GLY A 1 95 ? 12.146 -7.198 -13.124 1.00 94.50 95 GLY A CA 1
ATOM 708 C C . GLY A 1 95 ? 11.698 -6.308 -14.294 1.00 94.50 95 GLY A C 1
ATOM 709 O O . GLY A 1 95 ? 10.721 -5.562 -14.180 1.00 94.50 95 GLY A O 1
ATOM 710 N N . PRO A 1 96 ? 12.390 -6.372 -15.442 1.00 93.00 96 PRO A N 1
ATOM 711 C CA . PRO A 1 96 ? 12.007 -5.593 -16.610 1.00 93.00 96 PRO A CA 1
ATOM 712 C C . PRO A 1 96 ? 10.705 -6.109 -17.247 1.00 93.00 96 PRO A C 1
ATOM 714 O O . PRO A 1 96 ? 10.389 -7.298 -17.201 1.00 93.00 96 PRO A O 1
ATOM 717 N N . GLY A 1 97 ? 9.994 -5.207 -17.928 1.00 95.25 97 GLY A N 1
ATOM 718 C CA . GLY A 1 97 ? 8.875 -5.542 -18.811 1.00 95.25 97 GLY A CA 1
ATOM 719 C C . GLY A 1 97 ? 7.486 -5.550 -18.163 1.00 95.25 97 GLY A C 1
ATOM 720 O O . GLY A 1 97 ? 7.312 -5.404 -16.954 1.00 95.25 97 GLY A O 1
ATOM 721 N N . GLU A 1 98 ? 6.469 -5.713 -19.014 1.00 97.31 98 GLU A N 1
ATOM 722 C CA . GLU A 1 98 ? 5.053 -5.614 -18.632 1.00 97.31 98 GLU A CA 1
ATOM 723 C C . GLU A 1 98 ? 4.622 -6.719 -17.659 1.00 97.31 98 GLU A C 1
ATOM 725 O O . GLU A 1 98 ? 3.852 -6.459 -16.739 1.00 97.31 98 GLU A O 1
ATOM 730 N N . ALA A 1 99 ? 5.141 -7.940 -17.817 1.00 97.50 99 ALA A N 1
ATOM 731 C CA . ALA A 1 99 ? 4.779 -9.068 -16.959 1.00 97.50 99 ALA A CA 1
ATOM 732 C C . ALA A 1 99 ? 5.184 -8.838 -15.492 1.00 97.50 99 ALA A C 1
ATOM 734 O O . ALA A 1 99 ? 4.391 -9.092 -14.587 1.00 97.50 99 ALA A O 1
ATOM 735 N N . ALA A 1 100 ? 6.387 -8.302 -15.258 1.00 97.31 100 ALA A N 1
ATOM 736 C CA . ALA A 1 100 ? 6.866 -7.978 -13.917 1.00 97.31 100 ALA A CA 1
ATOM 737 C C . ALA A 1 100 ? 6.036 -6.852 -13.278 1.00 97.31 100 ALA A C 1
ATOM 739 O O . ALA A 1 100 ? 5.623 -6.974 -12.124 1.00 97.31 100 ALA A O 1
ATOM 740 N N . TYR A 1 101 ? 5.712 -5.805 -14.048 1.00 98.06 101 TYR A N 1
ATOM 741 C CA . TYR A 1 101 ? 4.810 -4.742 -13.598 1.00 98.06 101 TYR A CA 1
ATOM 742 C C . TYR A 1 101 ? 3.426 -5.285 -13.218 1.00 98.06 101 TYR A C 1
ATOM 744 O O . TYR A 1 101 ? 2.924 -4.986 -12.137 1.00 98.06 101 TYR A O 1
ATOM 752 N N . ARG A 1 102 ? 2.814 -6.112 -14.077 1.00 98.25 102 ARG A N 1
ATOM 753 C CA . ARG A 1 102 ? 1.490 -6.700 -13.823 1.00 98.25 102 ARG A CA 1
ATOM 754 C C . ARG A 1 102 ? 1.493 -7.570 -12.570 1.00 98.25 102 ARG A C 1
ATOM 756 O O . ARG A 1 102 ? 0.578 -7.442 -11.768 1.00 98.25 102 ARG A O 1
ATOM 763 N N . ALA A 1 103 ? 2.532 -8.379 -12.361 1.00 98.25 103 ALA A N 1
ATOM 764 C CA . ALA A 1 103 ? 2.671 -9.188 -11.153 1.00 98.25 103 ALA A CA 1
ATOM 765 C C . ALA A 1 103 ? 2.778 -8.323 -9.883 1.00 98.25 103 ALA A C 1
ATOM 767 O O . ALA A 1 103 ? 2.073 -8.580 -8.908 1.00 98.25 103 ALA A O 1
ATOM 768 N N . ALA A 1 104 ? 3.597 -7.266 -9.906 1.00 98.44 104 ALA A N 1
ATOM 769 C CA . ALA A 1 104 ? 3.721 -6.333 -8.785 1.00 98.44 104 ALA A CA 1
ATOM 770 C C . ALA A 1 104 ? 2.410 -5.571 -8.512 1.00 98.44 104 ALA A C 1
ATOM 772 O O . ALA A 1 104 ? 2.037 -5.365 -7.358 1.00 98.44 104 ALA A O 1
ATOM 773 N N . LEU A 1 105 ? 1.682 -5.183 -9.565 1.00 98.56 105 LEU A N 1
ATOM 774 C CA . LEU A 1 105 ? 0.380 -4.526 -9.452 1.00 98.56 105 LEU A CA 1
ATOM 775 C C . LEU A 1 105 ? -0.672 -5.468 -8.850 1.00 98.56 105 LEU A C 1
ATOM 777 O O . LEU A 1 105 ? -1.443 -5.049 -7.988 1.00 98.56 105 LEU A O 1
ATOM 781 N N . THR A 1 106 ? -0.697 -6.732 -9.282 1.00 98.69 106 THR A N 1
ATOM 782 C CA . THR A 1 106 ? -1.578 -7.764 -8.722 1.00 98.69 106 THR A CA 1
ATOM 783 C C . THR A 1 106 ? -1.285 -7.998 -7.244 1.00 98.69 106 THR A C 1
ATOM 785 O O . THR A 1 106 ? -2.228 -8.040 -6.457 1.00 98.69 106 THR A O 1
ATOM 788 N N . ASP A 1 107 ? -0.013 -8.091 -6.842 1.00 98.69 107 ASP A N 1
ATOM 789 C CA . ASP A 1 107 ? 0.327 -8.231 -5.422 1.00 98.69 107 ASP A CA 1
ATOM 790 C C . ASP A 1 107 ? -0.093 -6.994 -4.621 1.00 98.69 107 ASP A C 1
ATOM 792 O O . ASP A 1 107 ? -0.756 -7.141 -3.597 1.00 98.69 107 ASP A O 1
ATOM 796 N N . PHE A 1 108 ? 0.181 -5.776 -5.108 1.00 98.75 108 PHE A N 1
ATO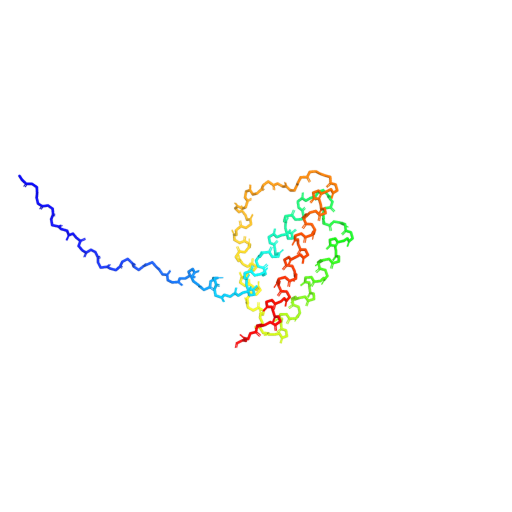M 797 C CA . PHE A 1 108 ? -0.271 -4.562 -4.424 1.00 98.75 108 PHE A CA 1
ATOM 798 C C . PHE A 1 108 ? -1.797 -4.532 -4.253 1.00 98.75 108 PHE A C 1
ATOM 800 O O . PHE A 1 108 ? -2.277 -4.288 -3.147 1.00 98.75 108 PHE A O 1
ATOM 807 N N . SER A 1 109 ? -2.559 -4.863 -5.301 1.00 98.75 109 SER A N 1
ATOM 808 C CA . SER A 1 109 ? -4.021 -4.975 -5.221 1.00 98.75 109 SER A CA 1
ATOM 809 C C . SER A 1 109 ? -4.461 -5.994 -4.166 1.00 98.75 109 SER A C 1
ATOM 811 O O . SER A 1 109 ? -5.327 -5.683 -3.351 1.00 98.75 109 SER A O 1
ATOM 813 N N . ALA A 1 110 ? -3.834 -7.174 -4.128 1.00 98.75 110 ALA A N 1
ATOM 814 C CA . ALA A 1 110 ? -4.144 -8.206 -3.140 1.00 98.75 110 ALA A CA 1
ATOM 815 C C . ALA A 1 110 ? -3.833 -7.746 -1.703 1.00 98.75 110 ALA A C 1
ATOM 817 O O . ALA A 1 110 ? -4.606 -8.013 -0.784 1.00 98.75 110 ALA A O 1
ATOM 818 N N . ARG A 1 111 ? -2.742 -6.996 -1.486 1.00 98.75 111 ARG A N 1
ATOM 819 C CA . ARG A 1 111 ? -2.451 -6.407 -0.165 1.00 98.75 111 ARG A CA 1
ATOM 820 C C . ARG A 1 111 ? -3.473 -5.344 0.241 1.00 98.75 111 ARG A C 1
ATOM 822 O O . ARG A 1 111 ? -3.756 -5.214 1.429 1.00 98.75 111 ARG A O 1
ATOM 829 N N . LEU A 1 112 ? -4.037 -4.597 -0.711 1.00 98.81 112 LEU A N 1
ATOM 830 C CA . LEU A 1 112 ? -5.138 -3.669 -0.429 1.00 98.81 112 LEU A CA 1
ATOM 831 C C . LEU A 1 112 ? -6.440 -4.409 -0.088 1.00 98.81 112 LEU A C 1
ATOM 833 O O . LEU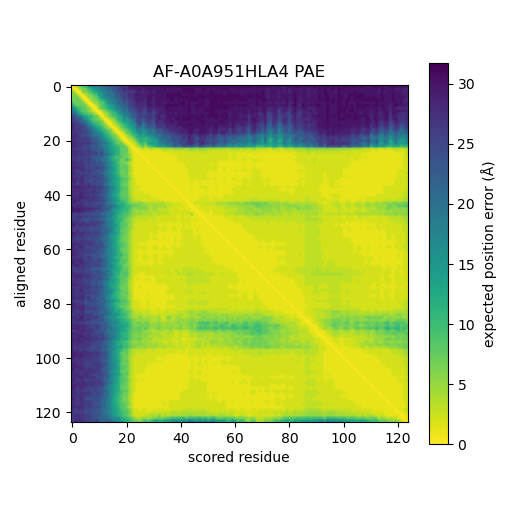 A 1 112 ? -7.166 -3.950 0.790 1.00 98.81 112 LEU A O 1
ATOM 837 N N . ASP A 1 113 ? -6.712 -5.560 -0.710 1.00 98.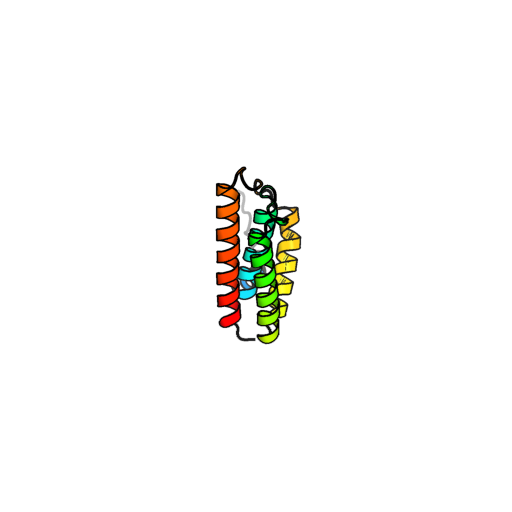75 113 ASP A N 1
ATOM 838 C CA . ASP A 1 113 ? -7.844 -6.424 -0.338 1.00 98.75 113 ASP A CA 1
ATOM 839 C C . ASP A 1 113 ? -7.699 -6.944 1.103 1.00 98.75 113 ASP A C 1
ATOM 841 O O . ASP A 1 1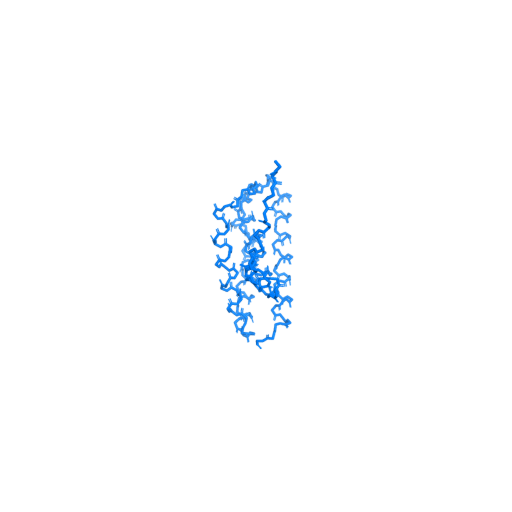13 ? -8.638 -6.859 1.896 1.00 98.75 113 ASP A O 1
ATOM 845 N N . GLU A 1 114 ? -6.502 -7.414 1.474 1.00 98.44 114 GLU A N 1
ATOM 846 C CA . GLU A 1 114 ? -6.191 -7.842 2.846 1.00 98.44 114 GLU A CA 1
ATOM 847 C C . GLU A 1 114 ? -6.351 -6.697 3.855 1.00 98.44 114 GLU A C 1
ATOM 849 O O . GLU A 1 114 ? -6.923 -6.889 4.932 1.00 98.44 114 GLU A O 1
ATOM 854 N N . LEU A 1 115 ? -5.881 -5.493 3.507 1.00 98.62 115 LEU A N 1
ATOM 855 C CA . LEU A 1 115 ? -6.044 -4.306 4.343 1.00 98.62 115 LEU A CA 1
ATOM 856 C C . LEU A 1 115 ? -7.526 -3.969 4.535 1.00 98.62 115 LEU A C 1
ATOM 858 O O . LEU A 1 115 ? -7.962 -3.807 5.674 1.00 98.62 115 LEU A O 1
ATOM 862 N N . ALA A 1 116 ? -8.307 -3.937 3.455 1.00 98.62 116 ALA A N 1
ATOM 863 C CA . ALA A 1 116 ? -9.742 -3.678 3.511 1.00 98.62 116 ALA A CA 1
ATOM 864 C C . ALA A 1 116 ? -10.473 -4.674 4.423 1.00 98.62 116 ALA A C 1
ATOM 866 O O . ALA A 1 116 ? -11.253 -4.262 5.282 1.00 98.62 116 ALA A O 1
ATOM 867 N N . ALA A 1 117 ? -10.176 -5.971 4.285 1.00 98.31 117 ALA A N 1
ATOM 868 C CA . ALA A 1 117 ? -10.751 -7.011 5.130 1.00 98.31 117 ALA A CA 1
ATOM 869 C C . ALA A 1 117 ? -10.383 -6.807 6.608 1.00 98.31 117 ALA A C 1
ATOM 871 O O . ALA A 1 117 ? -11.261 -6.851 7.469 1.00 98.31 117 ALA A O 1
ATOM 872 N N . SER A 1 118 ? -9.109 -6.514 6.899 1.00 97.75 118 SER A N 1
ATOM 873 C CA . SER A 1 118 ? -8.642 -6.301 8.274 1.00 97.75 118 SER A CA 1
ATOM 874 C C . SER A 1 118 ? -9.298 -5.090 8.948 1.00 97.75 118 SER A C 1
ATOM 876 O O . SER A 1 118 ? -9.699 -5.191 10.107 1.00 97.75 118 SER A O 1
ATOM 878 N N . ILE A 1 119 ? -9.469 -3.978 8.219 1.00 97.94 119 ILE A N 1
ATOM 879 C CA . ILE A 1 119 ? -10.170 -2.781 8.706 1.00 97.94 119 ILE A CA 1
ATOM 880 C C . ILE A 1 119 ? -11.658 -3.089 8.907 1.00 97.94 119 ILE A C 1
ATOM 882 O O . ILE A 1 119 ? -12.249 -2.687 9.907 1.00 97.94 119 ILE A O 1
ATOM 886 N N . GLY A 1 120 ? -12.271 -3.837 7.983 1.00 96.81 120 GLY A N 1
ATOM 887 C CA . GLY A 1 120 ? -13.683 -4.214 8.056 1.00 96.81 120 GLY A CA 1
ATOM 888 C C . GLY A 1 120 ? -14.040 -4.993 9.325 1.00 96.81 120 GLY A C 1
ATOM 889 O O . GLY A 1 120 ? -15.134 -4.811 9.860 1.00 96.81 120 GLY A O 1
ATOM 890 N N . THR A 1 121 ? -13.107 -5.804 9.829 1.00 95.06 121 THR A N 1
ATOM 891 C CA . THR A 1 121 ? -13.257 -6.589 11.065 1.00 95.06 121 THR A CA 1
ATOM 892 C C . THR A 1 121 ? -12.668 -5.924 12.311 1.00 95.06 121 THR A C 1
ATOM 894 O O . THR A 1 121 ? -12.696 -6.529 13.380 1.00 95.06 121 THR A O 1
ATOM 897 N N . TYR A 1 122 ? -12.092 -4.725 12.193 1.00 93.00 122 TYR A N 1
ATOM 898 C CA . TYR A 1 122 ? -11.429 -4.053 13.309 1.00 93.00 122 TYR A CA 1
ATOM 899 C C . TYR A 1 122 ? -12.431 -3.632 14.392 1.00 93.00 122 TYR A C 1
ATOM 901 O O . TYR A 1 122 ? -13.505 -3.101 14.093 1.00 93.00 122 TYR A O 1
ATOM 909 N N . GLN A 1 123 ? -12.051 -3.863 15.648 1.00 85.38 123 GLN A N 1
ATOM 910 C CA . GLN A 1 123 ? -12.773 -3.435 16.842 1.00 85.38 123 GLN A CA 1
ATOM 911 C C . GLN A 1 123 ? -11.793 -2.638 17.723 1.00 85.38 123 GLN A C 1
ATOM 913 O O . GLN A 1 123 ? -10.750 -3.199 18.068 1.00 85.38 123 GLN A O 1
ATOM 918 N N . PRO A 1 124 ? -12.073 -1.351 18.007 1.00 75.56 124 PRO A N 1
ATOM 919 C CA . PRO A 1 124 ? -11.207 -0.483 18.807 1.00 75.56 124 PRO A CA 1
ATOM 920 C C . PRO A 1 124 ? -11.179 -0.838 20.298 1.00 75.56 124 PRO A C 1
ATOM 922 O O . PRO A 1 124 ? -12.158 -1.443 20.795 1.00 75.56 124 PRO A O 1
#

Secondary structure (DSSP, 8-state):
---------------THHHHHHH-HHHHHHHHHHHHHHHHTTSTTTTTSHHHHHHHHHHHHHHHHHHHTT-HHHHHHHHHHHHHHHTT--PPPPPSSHHHHHHHHHHHHHHHHHHHHHHHT---

Sequence (124 aa):
MVSAAVLLAPGCGGGSENKAAAADPVRRASFRSLAARDFLFTCGGGRERIETRRQLERMGELTRFADEKGAMPSLQLAANDWAGLSRLDRRPPCGPGEAAYRAALTDFSARLDELAASIGTYQP

Solvent-accessible surface area (backbone atoms only — not comparable to full-atom values): 7025 Å² total; per-residue (Å²): 137,90,80,84,78,81,81,80,73,78,75,88,81,74,72,78,68,72,57,55,64,74,68,37,59,41,22,48,25,40,29,48,26,52,55,30,47,57,46,30,50,48,15,89,64,31,72,77,36,68,72,46,46,54,52,51,52,51,51,53,52,49,53,52,54,22,48,80,50,62,43,43,67,36,46,53,51,16,50,51,54,42,62,67,44,59,81,70,60,78,72,78,67,48,52,82,63,69,68,41,42,51,53,33,49,51,49,26,52,51,28,48,52,50,26,50,53,32,45,74,70,54,77,118

Foldseek 3Di:
DDDDDDDPDPDPCPDPPVVVCVVQQLLVLLLQLVVLLVLLVLADCSCVDPLNVVLVVLVVVLCVLLVVLVNNVSNVNSVVVNVVCVVVDPDDHFDYDDVSSVVSSVSSVVSSVSNSVSSVPDDD

pLDDT: mean 86.87, std 19.48, range [38.5, 98.81]

Mean predicted aligned error: 9.08 Å

Nearest PDB structures (foldseek):
  4m70-assembly5_Q  TM=3.684E-01  e=9.306E+00  Solanum tuberosum
  6ch2-assembly1_D  TM=2.977E-01  e=7.538E+00  Salmonella enterica subsp. enterica serovar Typhimurium str. LT2